Protein AF-A0A2S8D6L4-F1 (afdb_monomer_lite)

Foldseek 3Di:
DWKFFDDDDVPDPDRPIDDWDQPPVRDTDDDDDFGKIFDWDDDDPDDTDTPAIFGDDPPDDDDDPVCRRPDDDPVNDDPVVVVVVVVVVVVVVVVVVVVVVVVVVVVVVVVVVVVVVVVVVVVVVVVVVVVVVVVVVVVVVVVLVVVDDVSVVVVCVVVVVPDPDPPDDD

Structure (mmCIF, N/CA/C/O backbone):
data_AF-A0A2S8D6L4-F1
#
_entry.id   AF-A0A2S8D6L4-F1
#
loop_
_atom_site.group_PDB
_atom_site.id
_atom_site.type_symbol
_atom_site.label_atom_id
_atom_site.label_alt_id
_atom_site.label_comp_id
_atom_site.label_asym_id
_atom_site.label_entity_id
_atom_site.label_seq_id
_atom_site.pdbx_PDB_ins_code
_atom_site.Cartn_x
_atom_site.Cartn_y
_atom_site.Cartn_z
_atom_site.occupancy
_atom_site.B_iso_or_equiv
_atom_site.auth_seq_id
_atom_site.auth_comp_id
_atom_site.auth_asym_id
_atom_site.auth_atom_id
_atom_site.pdbx_PDB_model_num
ATOM 1 N N . ILE A 1 1 ? 22.678 6.902 -40.589 1.00 84.88 1 ILE A N 1
ATOM 2 C CA . ILE A 1 1 ? 22.359 6.017 -39.441 1.00 84.88 1 ILE A CA 1
ATOM 3 C C . ILE A 1 1 ? 21.274 5.059 -39.899 1.00 84.88 1 ILE A C 1
ATOM 5 O O . ILE A 1 1 ? 20.373 5.497 -40.602 1.00 84.88 1 ILE A O 1
ATOM 9 N N . ILE A 1 2 ? 21.391 3.774 -39.581 1.00 86.62 2 ILE A N 1
ATOM 10 C CA . ILE A 1 2 ? 20.441 2.737 -39.989 1.00 86.62 2 ILE A CA 1
ATOM 11 C C . ILE A 1 2 ? 19.977 2.021 -38.726 1.00 86.62 2 ILE A C 1
ATOM 13 O O . ILE A 1 2 ? 20.803 1.470 -38.001 1.00 86.62 2 ILE A O 1
ATOM 17 N N . LEU A 1 3 ? 18.673 2.002 -38.471 1.00 85.88 3 LEU A N 1
ATOM 18 C CA . LEU A 1 3 ? 18.096 1.226 -37.376 1.00 85.88 3 LEU A CA 1
ATOM 19 C C . LEU A 1 3 ? 17.459 -0.032 -37.944 1.00 85.88 3 LEU A C 1
ATOM 21 O O . LEU A 1 3 ? 16.631 0.038 -38.853 1.00 85.88 3 LEU A O 1
ATOM 25 N N . LYS A 1 4 ? 17.844 -1.187 -37.404 1.00 84.75 4 LYS A N 1
ATOM 26 C CA . LYS A 1 4 ? 17.215 -2.470 -37.714 1.00 84.75 4 LYS A CA 1
ATOM 27 C C . LYS A 1 4 ? 16.569 -2.990 -36.443 1.00 84.75 4 LYS A C 1
ATOM 29 O O . LYS A 1 4 ? 17.270 -3.250 -35.473 1.00 84.75 4 LYS A O 1
ATOM 34 N N . SER A 1 5 ? 15.250 -3.140 -36.440 1.00 81.19 5 SER A N 1
ATOM 35 C CA . SER A 1 5 ? 14.547 -3.744 -35.304 1.00 81.19 5 SER A CA 1
ATOM 36 C C . SER A 1 5 ? 15.131 -5.126 -34.981 1.00 81.19 5 SER A C 1
ATOM 38 O O . SER A 1 5 ? 15.347 -5.951 -35.880 1.00 81.19 5 SER A O 1
ATOM 40 N N . ARG A 1 6 ? 15.434 -5.358 -33.700 1.00 72.62 6 ARG A N 1
ATOM 41 C CA . ARG A 1 6 ? 15.918 -6.641 -33.196 1.00 72.62 6 ARG A CA 1
ATOM 42 C C . ARG A 1 6 ? 14.692 -7.470 -32.804 1.00 72.62 6 ARG A C 1
ATOM 44 O O . ARG A 1 6 ? 14.164 -7.325 -31.713 1.00 72.62 6 ARG A O 1
ATOM 51 N N . VAL A 1 7 ? 14.327 -8.383 -33.705 1.00 57.00 7 VAL A N 1
ATOM 52 C CA . VAL A 1 7 ? 13.395 -9.511 -33.506 1.00 57.00 7 VAL A CA 1
ATOM 53 C C . VAL A 1 7 ? 11.900 -9.180 -33.629 1.00 57.00 7 VAL A C 1
ATOM 55 O O . VAL A 1 7 ? 11.369 -8.298 -32.968 1.00 57.00 7 VAL A O 1
ATOM 58 N N . ASN A 1 8 ? 11.217 -9.992 -34.450 1.00 50.19 8 ASN A N 1
ATOM 59 C CA . ASN A 1 8 ? 9.771 -10.191 -34.396 1.00 50.19 8 ASN A CA 1
ATOM 60 C C . ASN A 1 8 ? 9.392 -10.733 -33.003 1.00 50.19 8 ASN A C 1
ATOM 62 O O . ASN A 1 8 ? 9.448 -11.942 -32.771 1.00 50.19 8 ASN A O 1
ATOM 66 N N . THR A 1 9 ? 9.048 -9.869 -32.057 1.00 45.16 9 THR A N 1
ATOM 67 C CA . THR A 1 9 ? 8.205 -10.266 -30.918 1.00 45.16 9 THR A CA 1
ATOM 68 C C . THR A 1 9 ? 6.749 -10.344 -31.401 1.00 45.16 9 THR A C 1
ATOM 70 O O . THR A 1 9 ? 6.458 -9.915 -32.519 1.00 45.16 9 THR A O 1
ATOM 73 N N . SER A 1 10 ? 5.825 -10.925 -30.623 1.00 45.03 10 SER A N 1
ATOM 74 C CA . SER A 1 10 ? 4.436 -11.214 -31.052 1.00 45.03 10 SER A CA 1
ATOM 75 C C . SER A 1 10 ? 3.627 -10.009 -31.562 1.00 45.03 10 SER A C 1
ATOM 77 O O . SER A 1 10 ? 2.528 -10.201 -32.070 1.00 45.03 10 SER A O 1
ATOM 79 N N . GLU A 1 11 ? 4.165 -8.792 -31.460 1.00 49.28 11 GLU A N 1
ATOM 80 C CA . GLU A 1 11 ? 3.543 -7.543 -31.906 1.00 49.28 11 GLU A CA 1
ATOM 81 C C . GLU A 1 11 ? 4.256 -6.855 -33.086 1.00 49.28 11 GLU A C 1
ATOM 83 O O . GLU A 1 11 ? 3.688 -5.945 -33.685 1.00 49.28 11 GLU A O 1
ATOM 88 N N . VAL A 1 12 ? 5.465 -7.273 -33.487 1.00 43.19 12 VAL A N 1
ATOM 89 C CA . VAL A 1 12 ? 6.278 -6.519 -34.464 1.00 43.19 12 VAL A CA 1
ATOM 90 C C . VAL A 1 12 ? 6.680 -7.400 -35.644 1.00 43.19 12 VAL A C 1
ATOM 92 O O . VAL A 1 12 ? 7.832 -7.787 -35.800 1.00 43.19 12 VAL A O 1
ATOM 95 N N . VAL A 1 13 ? 5.725 -7.679 -36.537 1.00 43.41 13 VAL A N 1
ATOM 96 C CA . VAL A 1 13 ? 6.002 -8.183 -37.902 1.00 43.41 13 VAL A CA 1
ATOM 97 C C . VAL A 1 13 ? 6.219 -6.999 -38.847 1.00 43.41 13 VAL A C 1
ATOM 99 O O . VAL A 1 13 ? 5.606 -6.888 -39.904 1.00 43.41 13 VAL A O 1
ATOM 102 N N . MET A 1 14 ? 7.065 -6.052 -38.457 1.00 46.50 14 MET A N 1
ATOM 103 C CA . MET A 1 14 ? 7.442 -4.943 -39.326 1.00 46.50 14 MET A CA 1
ATOM 104 C C . MET A 1 14 ? 8.945 -4.773 -39.249 1.00 46.50 14 MET A C 1
ATOM 106 O O . MET A 1 14 ? 9.521 -4.374 -38.240 1.00 46.50 14 MET A O 1
ATOM 110 N N . ARG A 1 15 ? 9.598 -5.092 -40.363 1.00 49.19 15 ARG A N 1
ATOM 111 C CA . ARG A 1 15 ? 11.004 -4.794 -40.617 1.00 49.19 15 ARG A CA 1
ATOM 112 C C . ARG A 1 15 ? 11.127 -3.277 -40.818 1.00 49.19 15 ARG A C 1
ATOM 114 O O . ARG A 1 15 ? 11.389 -2.827 -41.929 1.00 49.19 15 ARG A O 1
ATOM 121 N N . THR A 1 16 ? 10.875 -2.487 -39.774 1.00 53.84 16 THR A N 1
ATOM 122 C CA . THR A 1 16 ? 10.959 -1.024 -39.825 1.00 53.84 16 THR A CA 1
ATOM 123 C C . THR A 1 16 ? 12.431 -0.654 -39.856 1.00 53.84 16 THR A C 1
ATOM 125 O O . THR A 1 16 ? 13.109 -0.582 -38.832 1.00 53.84 16 THR A O 1
ATOM 128 N N . ARG A 1 17 ? 12.951 -0.523 -41.075 1.00 59.78 17 ARG A N 1
ATOM 129 C CA . ARG A 1 17 ? 14.273 0.020 -41.348 1.00 59.78 17 ARG A CA 1
ATOM 130 C C . ARG A 1 17 ? 14.117 1.528 -41.502 1.00 59.78 17 ARG A C 1
ATOM 132 O O . ARG A 1 17 ? 13.464 1.971 -42.441 1.00 59.78 17 ARG A O 1
ATOM 139 N N . ALA A 1 18 ? 14.711 2.294 -40.595 1.00 65.38 18 ALA A N 1
ATOM 140 C CA . ALA A 1 18 ? 14.852 3.736 -40.756 1.00 65.38 18 ALA A CA 1
ATOM 141 C C . ALA A 1 18 ? 16.280 4.034 -41.224 1.00 65.38 18 ALA A C 1
ATOM 143 O O . ALA A 1 18 ? 17.240 3.743 -40.506 1.00 65.38 18 ALA A O 1
ATOM 144 N N . ASP A 1 19 ? 16.416 4.582 -42.432 1.00 64.69 19 ASP A N 1
ATOM 145 C CA . ASP A 1 19 ? 17.675 5.108 -42.954 1.00 64.69 19 ASP A CA 1
ATOM 146 C C . ASP A 1 19 ? 17.653 6.635 -42.810 1.00 64.69 19 ASP A C 1
ATOM 148 O O . ASP A 1 19 ? 16.884 7.333 -43.466 1.00 64.69 19 ASP A O 1
ATOM 152 N N . VAL A 1 20 ? 18.496 7.155 -41.923 1.00 76.75 20 VAL A N 1
ATOM 153 C CA . VAL A 1 20 ? 18.561 8.581 -41.590 1.00 76.75 20 VAL A CA 1
ATOM 154 C C . VAL A 1 20 ? 19.870 9.143 -42.119 1.00 76.75 20 VAL A C 1
ATOM 156 O O . VAL A 1 20 ? 20.955 8.697 -41.722 1.00 76.75 20 VAL A O 1
ATOM 159 N N . VAL A 1 21 ? 19.776 10.108 -43.030 1.00 73.38 21 VAL A N 1
ATOM 160 C CA . VAL A 1 21 ? 20.938 10.802 -43.592 1.00 73.38 21 VAL A CA 1
ATOM 161 C C . VAL A 1 21 ? 21.405 11.853 -42.592 1.00 73.38 21 VAL A C 1
ATOM 163 O O . VAL A 1 21 ? 20.632 12.713 -42.183 1.00 73.38 21 VAL A O 1
ATOM 166 N N . THR A 1 22 ? 22.670 11.773 -42.186 1.00 75.25 22 THR A N 1
ATOM 167 C CA . THR A 1 22 ? 23.300 12.795 -41.345 1.00 75.25 22 THR A CA 1
ATOM 168 C C . THR A 1 22 ? 23.702 13.991 -42.201 1.00 75.25 22 THR A C 1
ATOM 170 O O . THR A 1 22 ? 24.310 13.802 -43.256 1.00 75.25 22 THR A O 1
ATOM 173 N N . GLY A 1 23 ? 23.404 15.206 -41.745 1.00 73.25 23 GLY A N 1
ATOM 174 C CA . GLY A 1 23 ? 23.876 16.436 -42.385 1.00 73.25 23 GLY A CA 1
ATOM 175 C C . GLY A 1 23 ? 25.401 16.590 -42.311 1.00 73.25 23 GLY A C 1
ATOM 176 O O . GLY A 1 23 ? 26.085 15.832 -41.622 1.00 73.25 23 GLY A O 1
ATOM 177 N N . ASN A 1 24 ? 25.946 17.611 -42.983 1.00 67.94 24 ASN A N 1
ATOM 178 C CA . ASN A 1 24 ? 27.397 17.855 -43.076 1.00 67.94 24 ASN A CA 1
ATOM 179 C C . ASN A 1 24 ? 28.109 18.003 -41.716 1.00 67.94 24 ASN A C 1
ATOM 181 O O . ASN A 1 24 ? 29.307 17.743 -41.631 1.00 67.94 24 ASN A O 1
ATOM 185 N N . ASN A 1 25 ? 27.377 18.368 -40.660 1.00 72.25 25 ASN A N 1
ATOM 186 C CA . ASN A 1 25 ? 27.897 18.519 -39.297 1.00 72.25 25 ASN A CA 1
ATOM 187 C C . ASN A 1 25 ? 27.647 17.282 -38.412 1.00 72.25 25 ASN A C 1
ATOM 189 O O . ASN A 1 25 ? 27.850 17.337 -37.203 1.00 72.25 25 ASN A O 1
ATOM 193 N N . GLY A 1 26 ? 27.170 16.174 -38.989 1.00 73.44 26 GLY A N 1
ATOM 194 C CA . GLY A 1 26 ? 26.778 14.978 -38.241 1.00 73.44 26 GLY A CA 1
ATOM 195 C C . GLY A 1 26 ? 25.410 15.083 -37.560 1.00 73.44 26 GLY A C 1
ATOM 196 O O . GLY A 1 26 ? 25.064 14.200 -36.786 1.00 73.44 26 GLY A O 1
ATOM 197 N N . GLU A 1 27 ? 24.629 16.128 -37.847 1.00 80.94 27 GLU A N 1
ATOM 198 C CA . GLU A 1 27 ? 23.265 16.301 -37.337 1.00 80.94 27 GLU A CA 1
ATOM 199 C C . GLU A 1 27 ? 22.327 15.228 -37.903 1.00 80.94 27 GLU A C 1
ATOM 201 O O . GLU A 1 27 ? 22.349 14.934 -39.100 1.00 80.94 27 GLU A O 1
ATOM 206 N N . TYR A 1 28 ? 21.490 14.651 -37.045 1.00 83.31 28 TYR A N 1
ATOM 207 C CA . TYR A 1 28 ? 20.444 13.698 -37.404 1.00 83.31 28 TYR A CA 1
ATOM 208 C C . TYR A 1 28 ? 19.208 13.953 -36.547 1.00 83.31 28 TYR A C 1
ATOM 210 O O . TYR A 1 28 ? 19.309 14.373 -35.396 1.00 83.31 28 TYR A O 1
ATOM 218 N N . SER A 1 29 ? 18.036 13.665 -37.102 1.00 83.00 29 SER A N 1
ATOM 219 C CA . SER A 1 29 ? 16.774 13.663 -36.372 1.00 83.00 29 SER A CA 1
ATOM 220 C C . SER A 1 29 ? 15.829 12.676 -37.041 1.00 83.00 29 SER A C 1
ATOM 222 O O . SER A 1 29 ? 15.753 12.619 -38.269 1.00 83.00 29 SER A O 1
ATOM 224 N N . PHE A 1 30 ? 15.172 11.854 -36.234 1.00 83.50 30 PHE A N 1
ATOM 225 C CA . PHE A 1 30 ? 14.153 10.910 -36.664 1.00 83.50 30 PHE A CA 1
ATOM 226 C C . PHE A 1 30 ? 13.340 10.481 -35.446 1.00 83.50 30 PHE A C 1
ATOM 228 O O . PHE A 1 30 ? 13.837 10.509 -34.320 1.00 83.50 30 PHE A O 1
ATOM 235 N N . GLU A 1 31 ? 12.107 10.054 -35.680 1.00 83.25 31 GLU A N 1
ATOM 236 C CA . GLU A 1 31 ? 11.266 9.468 -34.642 1.00 83.25 31 GLU A CA 1
ATOM 237 C C . GLU A 1 31 ? 11.423 7.947 -34.671 1.00 83.25 31 GLU A C 1
ATOM 239 O O . GLU A 1 31 ? 11.237 7.302 -35.707 1.00 83.25 31 GLU A O 1
ATOM 244 N N . ALA A 1 32 ? 11.802 7.373 -33.531 1.00 82.81 32 ALA A N 1
ATOM 245 C CA . ALA A 1 32 ? 11.834 5.933 -33.328 1.00 82.81 32 ALA A CA 1
ATOM 246 C C . ALA A 1 32 ? 10.541 5.496 -32.635 1.00 82.81 32 ALA A C 1
ATOM 248 O O . ALA A 1 32 ? 10.092 6.144 -31.692 1.00 82.81 32 ALA A O 1
ATOM 249 N N . GLN A 1 33 ? 9.950 4.392 -33.090 1.00 83.75 33 GLN A N 1
ATOM 250 C CA . GLN A 1 33 ? 8.843 3.769 -32.368 1.00 83.75 33 GLN A CA 1
ATOM 251 C C . GLN A 1 33 ? 9.372 3.022 -31.138 1.00 83.75 33 GLN A C 1
ATOM 253 O O . GLN A 1 33 ? 10.565 2.742 -31.037 1.00 83.75 33 GLN A O 1
ATOM 258 N N . VAL A 1 34 ? 8.477 2.693 -30.207 1.00 85.06 34 VAL A N 1
ATOM 259 C CA . VAL A 1 34 ? 8.804 1.847 -29.054 1.00 85.06 34 VAL A CA 1
ATOM 260 C C . VAL A 1 34 ? 9.283 0.482 -29.551 1.00 85.06 34 VAL A C 1
ATOM 262 O O . VAL A 1 34 ? 8.638 -0.149 -30.391 1.00 85.06 34 VAL A O 1
ATOM 265 N N . GLY A 1 35 ? 10.430 0.028 -29.052 1.00 84.44 35 GLY A N 1
ATOM 266 C CA . GLY A 1 35 ? 11.033 -1.235 -29.460 1.00 84.44 35 GLY A CA 1
ATOM 267 C C . GLY A 1 35 ? 12.542 -1.303 -29.244 1.00 84.44 35 GLY A C 1
ATOM 268 O O . GLY A 1 35 ? 13.197 -0.323 -28.885 1.00 84.44 35 GLY A O 1
ATOM 269 N N . LYS A 1 36 ? 13.105 -2.493 -29.481 1.00 86.31 36 LYS A N 1
ATOM 270 C CA . LYS A 1 36 ? 14.552 -2.748 -29.425 1.00 86.31 36 LYS A CA 1
ATOM 271 C C . LYS A 1 36 ? 15.134 -2.715 -30.837 1.00 86.31 36 LYS A C 1
ATOM 273 O O . LYS A 1 36 ? 14.635 -3.383 -31.750 1.00 86.31 36 LYS A O 1
ATOM 278 N N . TYR A 1 37 ? 16.200 -1.949 -31.028 1.00 87.06 37 TYR A N 1
ATOM 279 C CA . TYR A 1 37 ? 16.835 -1.740 -32.326 1.00 87.06 37 TYR A CA 1
ATOM 280 C C . TYR A 1 37 ? 18.326 -2.017 -32.241 1.00 87.06 37 TYR A C 1
ATOM 282 O O . TYR A 1 37 ? 18.990 -1.629 -31.292 1.00 87.06 37 TYR A O 1
ATOM 290 N N . CYS A 1 38 ? 18.859 -2.634 -33.284 1.00 88.38 38 CYS A N 1
ATOM 291 C CA . CYS A 1 38 ? 20.284 -2.709 -33.529 1.00 88.38 38 CYS A CA 1
ATOM 292 C C . CYS A 1 38 ? 20.676 -1.539 -34.441 1.00 88.38 38 CYS A C 1
ATOM 294 O O . CYS A 1 38 ? 20.082 -1.339 -35.512 1.00 88.38 38 CYS A O 1
ATOM 296 N N . VAL A 1 39 ? 21.639 -0.737 -34.000 1.00 90.44 39 VAL A N 1
ATOM 297 C CA . VAL A 1 39 ? 22.045 0.504 -34.658 1.00 90.44 39 VAL A CA 1
ATOM 298 C C . VAL A 1 39 ? 23.275 0.247 -35.512 1.00 90.44 39 VAL A C 1
ATOM 300 O O . VAL A 1 39 ? 24.299 -0.251 -35.043 1.00 90.44 39 VAL A O 1
ATOM 303 N N . TYR A 1 40 ? 23.192 0.656 -36.774 1.00 89.56 40 TYR A N 1
ATOM 304 C CA . TYR A 1 40 ? 24.286 0.574 -37.727 1.00 89.56 40 TYR A CA 1
ATOM 305 C C . TYR A 1 40 ? 24.662 1.958 -38.250 1.00 89.56 40 TYR A C 1
ATOM 307 O O . TYR A 1 40 ? 23.812 2.792 -38.579 1.00 89.56 40 TYR A O 1
ATOM 315 N N . LEU A 1 41 ? 25.961 2.193 -38.393 1.00 88.12 41 LEU A N 1
ATOM 316 C CA . LEU A 1 41 ? 26.501 3.337 -39.113 1.00 88.12 41 LEU A CA 1
ATOM 317 C C . LEU A 1 41 ? 27.016 2.879 -40.475 1.00 88.12 41 LEU A C 1
ATOM 319 O O . LEU A 1 41 ? 27.673 1.848 -40.594 1.00 88.12 41 LEU A O 1
ATOM 323 N N . LYS A 1 42 ? 26.724 3.665 -41.509 1.00 85.12 42 LYS A N 1
ATOM 324 C CA . LYS A 1 42 ? 27.221 3.453 -42.868 1.00 85.12 42 LYS A CA 1
ATOM 325 C C . LYS A 1 42 ? 27.801 4.763 -43.376 1.00 85.12 42 LYS A C 1
ATOM 327 O O . LYS A 1 42 ? 27.114 5.781 -43.333 1.00 85.12 42 LYS A O 1
ATOM 332 N N . ARG A 1 43 ? 29.052 4.734 -43.840 1.00 80.56 43 ARG A N 1
ATOM 333 C CA . ARG A 1 43 ? 29.726 5.881 -44.462 1.00 80.56 43 ARG A CA 1
ATOM 334 C C . ARG A 1 43 ? 29.966 5.571 -45.934 1.00 80.56 43 ARG A C 1
ATOM 336 O O . ARG A 1 43 ? 30.762 4.686 -46.236 1.00 80.56 43 ARG A O 1
ATOM 343 N N . ASP A 1 44 ? 29.273 6.296 -46.807 1.00 75.06 44 ASP A N 1
ATOM 344 C CA . ASP A 1 44 ? 29.378 6.257 -48.271 1.00 75.06 44 ASP A CA 1
ATOM 345 C C . ASP A 1 44 ? 29.481 4.834 -48.865 1.00 75.06 44 ASP A C 1
ATOM 347 O O . ASP A 1 44 ? 28.476 4.141 -49.029 1.00 75.06 44 ASP A O 1
ATOM 351 N N . TRP A 1 45 ? 30.710 4.405 -49.170 1.00 62.59 45 TRP A N 1
ATOM 352 C CA . TRP A 1 45 ? 31.100 3.177 -49.875 1.00 62.59 45 TRP A CA 1
ATOM 353 C C . TRP A 1 45 ? 31.599 2.052 -48.952 1.00 62.59 45 TRP A C 1
ATOM 355 O O . TRP A 1 45 ? 32.083 1.033 -49.440 1.00 62.59 45 TRP A O 1
ATOM 365 N N . ARG A 1 46 ? 31.521 2.225 -47.627 1.00 73.19 46 ARG A N 1
ATOM 366 C CA . ARG A 1 46 ? 31.890 1.191 -46.647 1.00 73.19 46 ARG A CA 1
ATOM 367 C C . ARG A 1 46 ? 30.697 0.333 -46.237 1.00 73.19 46 ARG A C 1
ATOM 369 O O . ARG A 1 46 ? 29.543 0.765 -46.307 1.00 73.19 46 ARG A O 1
ATOM 376 N N . ASP A 1 47 ? 31.018 -0.862 -45.753 1.00 84.88 47 ASP A N 1
ATOM 377 C CA . ASP A 1 47 ? 30.053 -1.773 -45.150 1.00 84.88 47 ASP A CA 1
ATOM 378 C C . ASP A 1 47 ? 29.397 -1.166 -43.904 1.00 84.88 47 ASP A C 1
ATOM 380 O O . ASP A 1 47 ? 29.947 -0.294 -43.224 1.00 84.88 47 ASP A O 1
ATOM 384 N N . GLU A 1 48 ? 28.182 -1.629 -43.624 1.00 87.69 48 GLU A N 1
ATOM 385 C CA . GLU A 1 48 ? 27.416 -1.243 -42.443 1.00 87.69 48 GLU A CA 1
ATOM 386 C C . GLU A 1 48 ? 28.103 -1.782 -41.177 1.00 87.69 48 GLU A C 1
ATOM 388 O O . GLU A 1 48 ? 28.360 -2.980 -41.068 1.00 87.69 48 GLU A O 1
ATOM 393 N N . TYR A 1 49 ? 28.368 -0.914 -40.200 1.00 86.56 49 TYR A N 1
ATOM 394 C CA . TYR A 1 49 ? 29.006 -1.274 -38.932 1.00 86.56 49 TYR A CA 1
ATOM 395 C C . TYR A 1 49 ? 28.015 -1.163 -37.774 1.00 86.56 49 TYR A C 1
ATOM 397 O O . TYR A 1 49 ? 27.435 -0.098 -37.562 1.00 86.56 49 TYR A O 1
ATOM 405 N N . CYS A 1 50 ? 27.827 -2.254 -37.027 1.00 88.69 50 CYS A N 1
ATOM 406 C CA . CYS A 1 50 ? 26.990 -2.279 -35.829 1.00 88.69 50 CYS A CA 1
ATOM 407 C C . CYS A 1 50 ? 27.687 -1.533 -34.687 1.00 88.69 50 CYS A C 1
ATOM 409 O O . CYS A 1 50 ? 28.768 -1.939 -34.264 1.00 88.69 50 CYS A O 1
ATOM 411 N N . VAL A 1 51 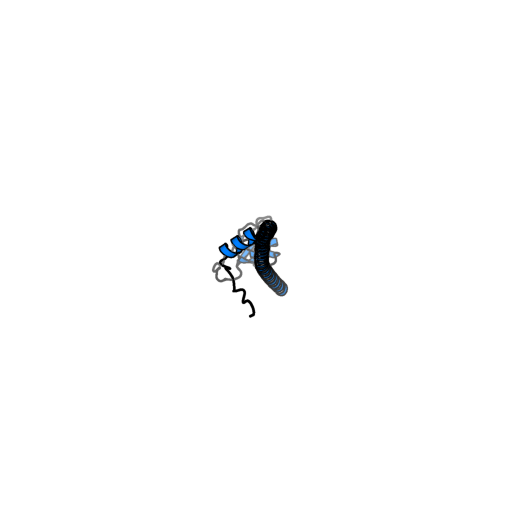? 27.065 -0.469 -34.179 1.00 90.69 51 VAL A N 1
ATOM 412 C CA . VAL A 1 51 ? 27.604 0.326 -33.059 1.00 90.69 51 VAL A CA 1
ATOM 413 C C . VAL A 1 51 ? 27.027 -0.062 -31.704 1.00 90.69 51 VAL A C 1
ATOM 415 O O . VAL A 1 51 ? 27.624 0.273 -30.688 1.00 90.69 51 VAL A O 1
ATOM 418 N N . GLY A 1 52 ? 25.908 -0.783 -31.682 1.00 90.56 52 GLY A N 1
ATOM 419 C CA . GLY A 1 52 ? 25.280 -1.251 -30.454 1.00 90.56 52 GLY A CA 1
ATOM 420 C C . GLY A 1 52 ? 23.778 -1.421 -30.612 1.00 90.56 52 GLY A C 1
ATOM 421 O O . GLY A 1 52 ? 23.218 -1.173 -31.684 1.00 90.56 52 GLY A O 1
ATOM 422 N N . ASP A 1 53 ? 23.143 -1.849 -29.532 1.00 89.88 53 ASP A N 1
ATOM 423 C CA . ASP A 1 53 ? 21.696 -1.948 -29.432 1.00 89.88 53 ASP A CA 1
ATOM 424 C C . ASP A 1 53 ? 21.155 -0.748 -28.647 1.00 89.88 53 ASP A C 1
ATOM 426 O O . ASP A 1 53 ? 21.840 -0.198 -27.788 1.00 89.88 53 ASP A O 1
ATOM 430 N N . ILE A 1 54 ? 19.932 -0.336 -28.961 1.00 90.38 54 ILE A N 1
ATOM 431 C CA . ILE A 1 54 ? 19.182 0.664 -28.204 1.00 90.38 54 ILE A CA 1
ATOM 432 C C . ILE A 1 54 ? 17.783 0.135 -27.902 1.00 90.38 54 ILE A C 1
ATOM 434 O O . ILE A 1 54 ? 17.222 -0.651 -28.677 1.00 90.38 54 ILE A O 1
ATOM 438 N N . ALA A 1 55 ? 17.196 0.615 -26.813 1.00 89.00 55 ALA A N 1
ATOM 439 C CA . ALA A 1 55 ? 15.799 0.392 -26.473 1.00 89.00 55 ALA A CA 1
ATOM 440 C C . ALA A 1 55 ? 15.067 1.735 -26.400 1.00 89.00 55 ALA A C 1
ATOM 442 O O . ALA A 1 55 ? 15.559 2.688 -25.799 1.00 89.00 55 ALA A O 1
ATOM 443 N N . VAL A 1 56 ? 13.899 1.801 -27.032 1.00 88.00 56 VAL A N 1
ATOM 444 C CA . VAL A 1 56 ? 12.974 2.931 -26.934 1.00 88.00 56 VAL A CA 1
ATOM 445 C C . VAL A 1 56 ? 11.742 2.434 -26.190 1.00 88.00 56 VAL A C 1
ATOM 447 O O . VAL A 1 56 ? 11.081 1.507 -26.657 1.00 88.00 56 VAL A O 1
ATOM 450 N N . TYR A 1 57 ? 11.465 3.032 -25.037 1.00 88.19 57 TYR A N 1
ATOM 451 C CA . TYR A 1 57 ? 10.301 2.776 -24.183 1.00 88.19 57 TYR A CA 1
ATOM 452 C C . TYR A 1 57 ? 9.249 3.881 -24.364 1.00 88.19 57 TYR A C 1
ATOM 454 O O . TYR A 1 57 ? 9.540 4.909 -24.977 1.00 88.19 57 TYR A O 1
ATOM 462 N N . ASP A 1 58 ? 8.028 3.692 -23.853 1.00 88.06 58 ASP A N 1
ATOM 463 C CA . ASP A 1 58 ? 6.951 4.688 -24.009 1.00 88.06 58 ASP A CA 1
ATOM 464 C C . ASP A 1 58 ? 7.276 6.021 -23.313 1.00 88.06 58 ASP A C 1
ATOM 466 O O . ASP A 1 58 ? 6.957 7.095 -23.821 1.00 88.06 58 ASP A O 1
ATOM 470 N N . ASP A 1 59 ? 7.984 5.941 -22.190 1.00 89.56 59 ASP A N 1
ATOM 471 C CA . ASP A 1 59 ? 8.417 7.062 -21.363 1.00 89.56 59 ASP A CA 1
ATOM 472 C C . ASP A 1 59 ? 9.797 7.616 -21.759 1.00 89.56 59 ASP A C 1
ATOM 474 O O . ASP A 1 59 ? 10.329 8.527 -21.109 1.00 89.56 59 ASP A O 1
ATOM 478 N N . SER A 1 60 ? 10.392 7.091 -22.835 1.00 89.38 60 SER A N 1
ATOM 479 C CA . SER A 1 60 ? 11.703 7.532 -23.301 1.00 89.38 60 SER A CA 1
ATOM 480 C C . SER A 1 60 ? 11.665 8.987 -23.754 1.00 89.38 60 SER A C 1
ATOM 482 O O . SER A 1 60 ? 10.892 9.388 -24.624 1.00 89.38 60 SER A O 1
ATOM 484 N N . LYS A 1 61 ? 12.554 9.799 -23.178 1.00 91.81 61 LYS A N 1
ATOM 485 C CA . LYS A 1 61 ? 12.696 11.210 -23.546 1.00 91.81 61 LYS A CA 1
ATOM 486 C C . LYS A 1 61 ? 13.496 11.346 -24.846 1.00 91.81 61 LYS A C 1
ATOM 488 O O . LYS A 1 61 ? 14.430 10.571 -25.055 1.00 91.81 61 LYS A O 1
ATOM 493 N N . PRO A 1 62 ? 13.205 12.354 -25.689 1.00 90.25 62 PRO A N 1
ATOM 494 C CA . PRO A 1 62 ? 14.064 12.685 -26.820 1.00 90.25 62 PRO A CA 1
ATOM 495 C C . PRO A 1 62 ? 15.506 12.932 -26.360 1.00 90.25 62 PRO A C 1
ATOM 497 O O . PRO A 1 62 ? 15.736 13.608 -25.356 1.00 90.25 62 PRO A O 1
ATOM 500 N N . GLY A 1 63 ? 16.470 12.406 -27.110 1.00 90.75 63 GLY A N 1
ATOM 501 C CA . GLY A 1 63 ? 17.888 12.458 -26.768 1.00 90.75 63 GLY A CA 1
ATOM 502 C C . GLY A 1 63 ? 18.771 12.134 -27.965 1.00 90.75 63 GLY A C 1
ATOM 503 O O . GLY A 1 63 ? 18.289 11.871 -29.070 1.00 90.75 63 GLY A O 1
ATOM 504 N N . THR A 1 64 ? 20.080 12.166 -27.755 1.00 91.19 64 THR A N 1
ATOM 505 C CA . THR A 1 64 ? 21.057 11.768 -28.768 1.00 91.19 64 THR A CA 1
ATOM 506 C C . THR A 1 64 ? 21.138 10.250 -28.857 1.00 91.19 64 THR A C 1
ATOM 508 O O . THR A 1 64 ? 20.895 9.535 -27.892 1.00 91.19 64 THR A O 1
ATOM 511 N N . LEU A 1 65 ? 21.565 9.732 -30.004 1.00 89.12 65 LEU A N 1
ATOM 512 C CA . LEU A 1 65 ? 21.830 8.309 -30.195 1.00 89.12 65 LEU A CA 1
ATOM 513 C C . LEU A 1 65 ? 22.775 7.738 -29.126 1.00 89.12 65 LEU A C 1
ATOM 515 O O . LEU A 1 65 ? 22.604 6.597 -28.712 1.00 89.12 65 LEU A O 1
ATOM 519 N N . ASN A 1 66 ? 23.759 8.522 -28.676 1.00 90.56 66 ASN A N 1
ATOM 520 C CA . ASN A 1 66 ? 24.671 8.088 -27.624 1.00 90.56 66 ASN A CA 1
ATOM 521 C C . ASN A 1 66 ? 23.952 7.914 -26.280 1.00 90.56 66 ASN A C 1
ATOM 523 O O . ASN A 1 66 ? 24.239 6.957 -25.567 1.00 90.56 66 ASN A O 1
ATOM 527 N N . ASP A 1 67 ? 22.993 8.789 -25.965 1.00 92.62 67 ASP A N 1
ATOM 528 C CA . ASP A 1 67 ? 22.187 8.667 -24.745 1.00 92.62 67 ASP A CA 1
ATOM 529 C C . ASP A 1 67 ? 21.459 7.320 -24.727 1.00 92.62 67 ASP A C 1
ATOM 531 O O . ASP A 1 67 ? 21.514 6.612 -23.729 1.00 92.62 67 ASP A O 1
ATOM 535 N N . PHE A 1 68 ? 20.890 6.906 -25.862 1.00 91.12 68 PHE A N 1
ATOM 536 C CA . PHE A 1 68 ? 20.234 5.605 -26.003 1.00 91.12 68 PHE A CA 1
ATOM 537 C C . PHE A 1 68 ? 21.204 4.410 -26.033 1.00 91.12 68 PHE A C 1
ATOM 539 O O . PHE A 1 68 ? 20.849 3.346 -25.544 1.00 91.12 68 PHE A O 1
ATOM 546 N N . LEU A 1 69 ? 22.413 4.558 -26.591 1.00 90.94 69 LEU A N 1
ATOM 547 C CA . LEU A 1 69 ? 23.430 3.489 -26.635 1.00 90.94 69 LEU A CA 1
ATOM 548 C C . LEU A 1 69 ? 24.084 3.221 -25.274 1.00 90.94 69 LEU A C 1
ATOM 550 O O . LEU A 1 69 ? 24.585 2.126 -25.039 1.00 90.94 69 LEU A O 1
ATOM 554 N N . THR A 1 70 ? 24.137 4.234 -24.409 1.00 91.06 70 THR A N 1
ATOM 555 C CA . THR A 1 70 ? 24.685 4.117 -23.046 1.00 91.06 70 THR A CA 1
ATOM 556 C C . THR A 1 70 ? 23.611 3.937 -21.978 1.00 91.06 70 THR A C 1
ATOM 558 O O . THR A 1 70 ? 23.945 3.755 -20.806 1.00 91.06 70 THR A O 1
ATOM 561 N N . ALA A 1 71 ? 22.335 4.011 -22.364 1.00 90.06 71 ALA A N 1
ATOM 562 C CA . ALA A 1 71 ? 21.228 3.806 -21.450 1.00 90.06 71 ALA A CA 1
ATOM 563 C C . ALA A 1 71 ? 21.204 2.339 -20.993 1.00 90.06 71 ALA A C 1
ATOM 565 O O . ALA A 1 71 ? 21.278 1.449 -21.840 1.00 90.06 71 ALA A O 1
ATOM 566 N N . PRO A 1 72 ? 21.086 2.080 -19.679 1.00 82.19 72 PRO A N 1
ATOM 567 C CA . PRO A 1 72 ? 20.932 0.722 -19.180 1.00 82.19 72 PRO A CA 1
ATOM 568 C C . PRO A 1 72 ? 19.624 0.114 -19.692 1.00 82.19 72 PRO A C 1
ATOM 570 O O . PRO A 1 72 ? 18.582 0.780 -19.694 1.00 82.19 72 PRO A O 1
ATOM 573 N N . ASP A 1 73 ? 19.670 -1.150 -20.096 1.00 81.38 73 ASP A N 1
ATOM 574 C CA . ASP A 1 73 ? 18.499 -1.915 -20.513 1.00 81.38 73 ASP A CA 1
ATOM 575 C C . ASP A 1 73 ? 18.011 -2.896 -19.425 1.00 81.38 73 ASP A C 1
ATOM 577 O O . ASP A 1 73 ? 18.609 -3.054 -18.360 1.00 81.38 73 ASP A O 1
ATOM 581 N N . GLU A 1 74 ? 16.872 -3.552 -19.665 1.00 73.50 74 GLU A N 1
ATOM 582 C CA . GLU A 1 74 ? 16.321 -4.559 -18.742 1.00 73.50 74 GLU A CA 1
ATOM 583 C C . GLU A 1 74 ? 17.277 -5.740 -18.494 1.00 73.50 74 GLU A C 1
ATOM 585 O O . GLU A 1 74 ? 17.232 -6.358 -17.430 1.00 73.50 74 GLU A O 1
ATOM 590 N N . GLY A 1 75 ? 18.119 -6.079 -19.474 1.00 76.06 75 GLY A N 1
ATOM 591 C CA . GLY A 1 75 ? 19.109 -7.151 -19.390 1.00 76.06 75 GLY A CA 1
ATOM 592 C C . GLY A 1 75 ? 20.349 -6.768 -18.580 1.00 76.06 75 GLY A C 1
ATOM 593 O O . GLY A 1 75 ? 21.003 -7.652 -18.022 1.00 76.06 75 GLY A O 1
ATOM 594 N N . ASP A 1 76 ? 20.638 -5.474 -18.449 1.00 81.75 76 ASP A N 1
ATOM 595 C CA . ASP A 1 76 ? 21.709 -4.946 -17.598 1.00 81.75 76 ASP A CA 1
ATOM 596 C C . ASP A 1 76 ? 21.376 -5.045 -16.099 1.00 81.75 76 ASP A C 1
ATOM 598 O O . ASP A 1 76 ? 22.262 -4.950 -15.236 1.00 81.75 76 ASP A O 1
ATOM 602 N N . LEU A 1 77 ? 20.102 -5.268 -15.755 1.00 84.50 77 LEU A N 1
AT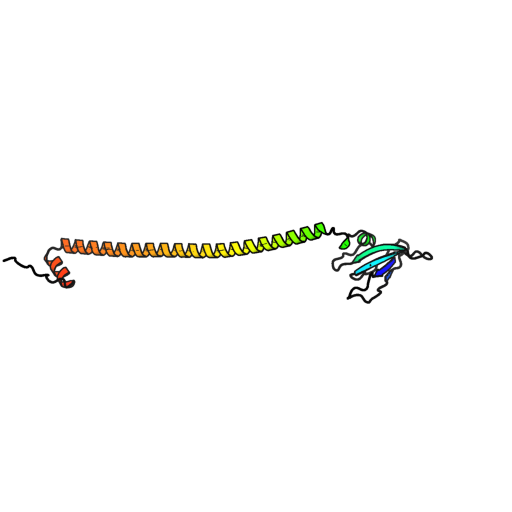OM 603 C CA . LEU A 1 77 ? 19.674 -5.464 -14.376 1.00 84.50 77 LEU A CA 1
ATOM 604 C C . LEU A 1 77 ? 20.178 -6.809 -13.840 1.00 84.50 77 LEU A C 1
ATOM 606 O O . LEU A 1 77 ? 19.841 -7.886 -14.327 1.00 84.50 77 LEU A O 1
ATOM 610 N N . LYS A 1 78 ? 20.961 -6.759 -12.756 1.00 89.38 78 LYS A N 1
ATOM 611 C CA . LYS A 1 78 ? 21.418 -7.969 -12.059 1.00 89.38 78 LYS A CA 1
ATOM 612 C C . LYS A 1 78 ? 20.207 -8.735 -11.497 1.00 89.38 78 LYS A C 1
ATOM 614 O O . LYS A 1 78 ? 19.502 -8.162 -10.661 1.00 89.38 78 LYS A O 1
ATOM 619 N N . PRO A 1 79 ? 20.013 -10.024 -11.840 1.00 88.62 79 PRO A N 1
ATOM 620 C CA . PRO A 1 79 ? 18.852 -10.799 -11.390 1.00 88.62 79 PRO A CA 1
ATOM 621 C C . PRO A 1 79 ? 18.651 -10.798 -9.867 1.00 88.62 79 PRO A C 1
ATOM 623 O O . PRO A 1 79 ? 17.528 -10.668 -9.388 1.00 88.62 79 PRO A O 1
ATOM 626 N N . ASP A 1 80 ? 19.738 -10.848 -9.093 1.00 91.06 80 ASP A N 1
ATOM 627 C CA . ASP A 1 80 ? 19.675 -10.819 -7.625 1.00 91.06 80 ASP A CA 1
ATOM 628 C C . ASP A 1 8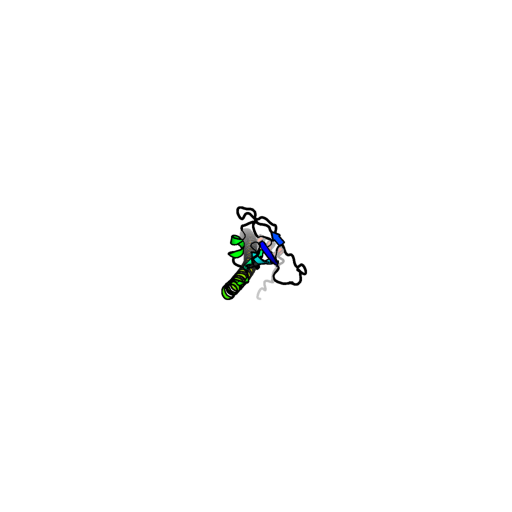0 ? 19.131 -9.494 -7.069 1.00 91.06 80 ASP A C 1
ATOM 630 O O . ASP A 1 80 ? 18.499 -9.465 -6.012 1.00 91.06 80 ASP A O 1
ATOM 634 N N . VAL A 1 81 ? 19.367 -8.378 -7.765 1.00 89.81 81 VAL A N 1
ATOM 635 C CA . VAL A 1 81 ? 18.858 -7.060 -7.359 1.00 89.81 81 VAL A CA 1
ATOM 636 C C . VAL A 1 81 ? 17.358 -6.978 -7.614 1.00 89.81 81 VAL A C 1
ATOM 638 O O . VAL A 1 81 ? 16.630 -6.528 -6.730 1.00 89.81 81 VAL A O 1
ATOM 641 N N . VAL A 1 82 ? 16.906 -7.465 -8.774 1.00 92.25 82 VAL A N 1
ATOM 642 C CA . VAL A 1 82 ? 15.479 -7.539 -9.125 1.00 92.25 82 VAL A CA 1
ATOM 643 C C . VAL A 1 82 ? 14.738 -8.417 -8.121 1.00 92.25 82 VAL A C 1
ATOM 645 O O . VAL A 1 82 ? 13.776 -7.964 -7.507 1.00 92.25 82 VAL A O 1
ATOM 648 N N . LYS A 1 83 ? 15.257 -9.617 -7.843 1.00 93.00 83 LYS A N 1
ATOM 649 C CA . LYS A 1 83 ? 14.658 -10.538 -6.871 1.00 93.00 83 LYS A CA 1
ATOM 650 C C . LYS A 1 83 ? 14.526 -9.917 -5.478 1.00 93.00 83 LYS A C 1
ATOM 652 O O . LYS A 1 83 ? 13.469 -9.990 -4.861 1.00 93.00 83 LYS A O 1
ATOM 657 N N . ARG A 1 84 ? 15.577 -9.257 -4.979 1.00 95.75 84 ARG A N 1
ATOM 658 C CA . ARG A 1 84 ? 15.520 -8.568 -3.678 1.00 95.75 84 ARG A CA 1
ATOM 659 C C . ARG A 1 84 ? 14.509 -7.423 -3.656 1.00 95.75 84 ARG A C 1
ATOM 661 O O . ARG A 1 84 ? 13.944 -7.133 -2.604 1.00 95.75 84 ARG A O 1
ATOM 668 N N . PHE A 1 85 ? 14.325 -6.731 -4.778 1.00 95.56 85 PHE A N 1
ATOM 669 C CA . PHE A 1 85 ? 13.319 -5.682 -4.892 1.00 95.56 85 PHE A CA 1
ATOM 670 C C . PHE A 1 85 ? 11.907 -6.272 -4.828 1.00 95.56 85 PHE A C 1
ATOM 672 O O . PHE A 1 85 ? 11.091 -5.794 -4.044 1.00 95.56 85 PHE A O 1
ATOM 679 N N . GLU A 1 86 ? 11.640 -7.352 -5.562 1.00 95.38 86 GLU A N 1
ATOM 680 C CA . GLU A 1 86 ? 10.361 -8.072 -5.508 1.00 95.38 86 GLU A CA 1
ATOM 681 C C . GLU A 1 86 ? 10.049 -8.584 -4.093 1.00 95.38 86 GLU A C 1
ATOM 683 O O . GLU A 1 86 ? 8.945 -8.376 -3.588 1.00 95.38 86 GLU A O 1
ATOM 688 N N . GLU A 1 87 ? 11.033 -9.181 -3.412 1.00 97.50 87 GLU A N 1
ATOM 689 C CA . GLU A 1 87 ? 10.904 -9.630 -2.018 1.00 97.50 87 GLU A CA 1
ATOM 690 C C . GLU A 1 87 ? 10.574 -8.466 -1.070 1.00 97.50 87 GLU A C 1
ATOM 692 O O . GLU A 1 87 ? 9.697 -8.586 -0.211 1.00 97.50 87 GLU A O 1
ATOM 697 N N . MET A 1 88 ? 11.226 -7.314 -1.247 1.00 97.75 88 MET A N 1
ATOM 698 C CA . MET A 1 88 ? 10.951 -6.110 -0.460 1.00 97.75 88 MET A CA 1
ATOM 699 C C . MET A 1 88 ? 9.536 -5.573 -0.710 1.00 97.75 88 MET A C 1
ATOM 701 O O . MET A 1 88 ? 8.850 -5.195 0.241 1.00 97.75 88 MET A O 1
ATOM 705 N N . VAL A 1 89 ? 9.078 -5.561 -1.965 1.00 98.19 89 VAL A N 1
ATOM 706 C CA . VAL A 1 89 ? 7.712 -5.151 -2.324 1.00 98.19 89 VAL A CA 1
ATOM 707 C C . VAL A 1 89 ? 6.688 -6.094 -1.692 1.00 98.19 89 VAL A C 1
ATOM 709 O O . VAL A 1 89 ? 5.724 -5.624 -1.083 1.00 98.19 89 VAL A O 1
ATOM 712 N N . ALA A 1 90 ? 6.914 -7.407 -1.753 1.00 97.75 90 ALA A N 1
ATOM 713 C CA . ALA A 1 90 ? 6.045 -8.393 -1.115 1.00 97.75 90 ALA A CA 1
ATOM 714 C C . ALA A 1 90 ? 5.989 -8.203 0.412 1.00 97.75 90 ALA A C 1
ATOM 716 O O . ALA A 1 90 ? 4.905 -8.187 1.002 1.00 97.75 90 ALA A O 1
ATOM 717 N N . GLN A 1 91 ? 7.136 -7.975 1.057 1.00 98.00 91 GLN A N 1
ATOM 718 C CA . GLN A 1 91 ? 7.200 -7.704 2.494 1.00 98.00 91 GLN A CA 1
ATOM 719 C C . GLN A 1 91 ? 6.471 -6.403 2.868 1.00 98.00 91 GLN A C 1
ATOM 721 O O . GLN A 1 91 ? 5.780 -6.351 3.891 1.00 98.00 91 GLN A O 1
ATOM 726 N N . ALA A 1 92 ? 6.587 -5.355 2.050 1.00 98.25 92 ALA A N 1
ATOM 727 C CA . ALA A 1 92 ? 5.879 -4.095 2.261 1.00 98.25 92 ALA A CA 1
ATOM 728 C C . ALA A 1 92 ? 4.356 -4.282 2.164 1.00 98.25 92 ALA A C 1
ATOM 730 O O . ALA A 1 92 ? 3.622 -3.817 3.038 1.00 98.25 92 ALA A O 1
ATOM 731 N N . GLN A 1 93 ? 3.882 -5.025 1.160 1.00 98.06 93 GLN A N 1
ATOM 732 C CA . GLN A 1 93 ? 2.462 -5.359 1.005 1.00 98.06 93 GLN A CA 1
ATOM 733 C C . GLN A 1 93 ? 1.933 -6.182 2.185 1.00 98.06 93 GLN A C 1
ATOM 735 O O . GLN A 1 93 ? 0.874 -5.869 2.731 1.00 98.06 93 GLN A O 1
ATOM 740 N N . GLN A 1 94 ? 2.687 -7.189 2.633 1.00 98.06 94 GLN A N 1
ATOM 741 C CA . GLN A 1 94 ? 2.325 -7.995 3.799 1.00 98.06 94 GLN A CA 1
ATOM 742 C C . GLN A 1 94 ? 2.243 -7.140 5.070 1.00 98.06 94 GLN A C 1
ATOM 744 O O . GLN A 1 94 ? 1.292 -7.262 5.843 1.00 98.06 94 GLN A O 1
ATOM 749 N N . SER A 1 95 ? 3.215 -6.248 5.272 1.00 98.06 95 SER A N 1
ATOM 750 C CA . SER A 1 95 ? 3.257 -5.349 6.429 1.00 98.06 95 SER A CA 1
ATOM 751 C C . SER A 1 95 ? 2.077 -4.374 6.427 1.00 98.06 95 SER A C 1
ATOM 753 O O . SER A 1 95 ? 1.459 -4.152 7.468 1.00 98.06 95 SER A O 1
ATOM 755 N N . ALA A 1 96 ? 1.709 -3.843 5.258 1.00 98.12 96 ALA A N 1
ATOM 756 C CA . ALA A 1 96 ? 0.531 -2.995 5.099 1.00 98.12 96 ALA A CA 1
ATOM 757 C C . ALA A 1 96 ? -0.773 -3.758 5.396 1.00 98.12 96 ALA A C 1
ATOM 759 O O . ALA A 1 96 ? -1.635 -3.247 6.112 1.00 98.12 96 ALA A O 1
ATOM 760 N N . GLY A 1 97 ? -0.896 -5.001 4.917 1.00 97.94 97 GLY A N 1
ATOM 761 C CA . GLY A 1 97 ? -2.038 -5.867 5.221 1.00 97.94 97 GLY A CA 1
ATOM 762 C C . GLY A 1 97 ? -2.172 -6.166 6.717 1.00 97.94 97 GLY A C 1
ATOM 763 O O . GLY A 1 97 ? -3.262 -6.050 7.278 1.00 97.94 97 GLY A O 1
ATOM 764 N N . ALA A 1 98 ? -1.061 -6.471 7.392 1.00 98.00 98 ALA A N 1
ATOM 765 C CA . ALA A 1 98 ? -1.043 -6.684 8.839 1.00 98.00 98 ALA A CA 1
ATOM 766 C C . ALA A 1 98 ? -1.431 -5.413 9.616 1.00 98.00 98 ALA A C 1
ATOM 768 O O . ALA A 1 98 ? -2.221 -5.481 10.557 1.00 98.00 98 ALA A O 1
ATOM 769 N N . ALA A 1 99 ? -0.934 -4.244 9.202 1.00 98.19 99 ALA A N 1
ATOM 770 C CA . ALA A 1 99 ? -1.298 -2.969 9.814 1.00 98.19 99 ALA A CA 1
ATOM 771 C C . ALA A 1 99 ? -2.798 -2.660 9.664 1.00 98.19 99 ALA A C 1
ATOM 773 O O . ALA A 1 99 ? -3.434 -2.241 10.631 1.00 98.19 99 ALA A O 1
ATOM 774 N N . ALA A 1 100 ? -3.379 -2.922 8.489 1.00 97.88 100 ALA A N 1
ATOM 775 C CA . ALA A 1 100 ? -4.815 -2.767 8.260 1.00 97.88 100 ALA A CA 1
ATOM 776 C C . ALA A 1 100 ? -5.642 -3.710 9.153 1.00 97.88 100 ALA A C 1
ATOM 778 O O . ALA A 1 100 ? -6.605 -3.271 9.785 1.00 97.88 100 ALA A O 1
ATOM 779 N N . GLY A 1 101 ? -5.229 -4.977 9.273 1.00 98.06 101 GLY A N 1
ATOM 780 C CA . GLY A 1 101 ? -5.858 -5.941 10.180 1.00 98.06 101 GLY A CA 1
ATOM 781 C C . GLY A 1 101 ? -5.807 -5.495 11.646 1.00 98.06 101 GLY A C 1
ATOM 782 O O . GLY A 1 101 ? -6.828 -5.498 12.333 1.00 98.06 101 GLY A O 1
ATOM 783 N N . ASN A 1 102 ? -4.648 -5.021 12.108 1.00 98.12 102 ASN A N 1
ATOM 784 C CA . ASN A 1 102 ? -4.474 -4.514 13.472 1.00 98.12 102 ASN A CA 1
ATOM 785 C C . ASN A 1 102 ? -5.322 -3.265 13.746 1.00 98.12 102 ASN A C 1
ATOM 787 O O . ASN A 1 102 ? -5.881 -3.125 14.835 1.00 98.12 102 ASN A O 1
ATOM 791 N N . ALA A 1 103 ? -5.449 -2.364 12.769 1.00 98.06 103 ALA A N 1
ATOM 792 C CA . ALA A 1 103 ? -6.305 -1.186 12.886 1.00 98.06 103 ALA A CA 1
ATOM 793 C C . ALA A 1 103 ? -7.785 -1.578 13.008 1.00 98.06 103 ALA A C 1
ATOM 795 O O . ALA A 1 103 ? -8.500 -1.032 13.850 1.00 98.06 103 ALA A O 1
ATOM 796 N N . GLN A 1 104 ? -8.236 -2.565 12.227 1.00 98.12 104 GLN A N 1
ATOM 797 C CA . GLN A 1 104 ? -9.596 -3.091 12.327 1.00 98.12 104 GLN A CA 1
ATOM 798 C C . GLN A 1 104 ? -9.854 -3.750 13.687 1.00 98.12 104 GLN A C 1
ATOM 800 O O . GLN A 1 104 ? -10.902 -3.504 14.286 1.00 98.12 104 GLN A O 1
ATOM 805 N N . GLN A 1 105 ? -8.910 -4.546 14.196 1.00 98.12 105 GLN A N 1
ATOM 806 C CA . GLN A 1 105 ? -9.030 -5.144 15.527 1.00 98.12 105 GLN A CA 1
ATOM 807 C C . GLN A 1 105 ? -9.093 -4.064 16.614 1.00 98.12 105 GLN A C 1
ATOM 809 O O . GLN A 1 105 ? -9.989 -4.077 17.450 1.00 98.12 105 GLN A O 1
ATOM 814 N N . THR A 1 106 ? -8.219 -3.061 16.533 1.00 98.12 106 THR A N 1
ATOM 815 C CA . THR A 1 106 ? -8.209 -1.931 17.472 1.00 98.12 106 THR A CA 1
ATOM 816 C C . THR A 1 106 ? -9.548 -1.189 17.469 1.00 98.12 106 THR A C 1
ATOM 818 O O . THR A 1 106 ? -10.062 -0.830 18.526 1.00 98.12 106 THR A O 1
ATOM 821 N N . ALA A 1 107 ? -10.159 -0.983 16.299 1.00 98.00 107 ALA A N 1
ATOM 822 C CA . ALA A 1 107 ? -11.476 -0.355 16.205 1.00 98.00 107 ALA A CA 1
ATOM 823 C C . ALA A 1 107 ? -12.571 -1.177 16.911 1.00 98.00 107 ALA A C 1
ATOM 825 O O . ALA A 1 107 ? -13.437 -0.603 17.576 1.00 98.00 107 ALA A O 1
ATOM 826 N N . GLN A 1 108 ? -12.521 -2.510 16.811 1.00 98.25 108 GLN A N 1
ATOM 827 C CA . GLN A 1 108 ? -13.434 -3.400 17.535 1.00 98.25 108 GLN A CA 1
ATOM 828 C C . GLN A 1 108 ? -13.204 -3.333 19.045 1.00 98.25 108 GLN A C 1
ATOM 830 O O . GLN A 1 108 ? -14.167 -3.206 19.802 1.00 98.25 108 GLN A O 1
ATOM 835 N N . ASP A 1 109 ? -11.946 -3.343 19.480 1.00 98.12 109 ASP A N 1
ATOM 836 C CA . ASP A 1 109 ? -11.586 -3.270 20.896 1.00 98.12 109 ASP A CA 1
ATOM 837 C C . ASP A 1 109 ? -12.043 -1.940 21.516 1.00 98.12 109 ASP A C 1
ATOM 839 O O . ASP A 1 109 ? -12.607 -1.918 22.612 1.00 98.12 109 ASP A O 1
ATOM 843 N N . VAL A 1 110 ? -11.897 -0.826 20.790 1.00 98.25 110 VAL A N 1
ATOM 844 C CA . VAL A 1 110 ? -12.406 0.493 21.204 1.00 98.25 110 VAL A CA 1
ATOM 845 C C . VAL A 1 110 ? -13.932 0.494 21.302 1.00 98.25 110 VAL A C 1
ATOM 847 O O . VAL A 1 110 ? -14.488 1.023 22.268 1.00 98.25 110 VAL A O 1
ATOM 850 N N . ALA A 1 111 ? -14.630 -0.110 20.337 1.00 98.06 111 ALA A N 1
ATOM 851 C CA . ALA A 1 111 ? -16.086 -0.220 20.383 1.00 98.06 111 ALA A CA 1
ATOM 852 C C . ALA A 1 111 ? -16.553 -1.063 21.582 1.00 98.06 111 ALA A C 1
ATOM 854 O O . ALA A 1 111 ? -17.489 -0.668 22.284 1.00 98.06 111 ALA A O 1
ATOM 855 N N . ALA A 1 112 ? -15.869 -2.176 21.861 1.00 98.19 112 ALA A N 1
ATOM 856 C CA . ALA A 1 112 ? -16.131 -3.017 23.023 1.00 98.19 112 ALA A CA 1
ATOM 857 C C . ALA A 1 112 ? -15.884 -2.256 24.335 1.00 98.19 112 ALA A C 1
ATOM 859 O O . ALA A 1 112 ? -16.755 -2.237 25.205 1.00 98.19 112 ALA A O 1
ATOM 860 N N . ALA A 1 113 ? -14.758 -1.546 24.452 1.00 98.25 113 ALA A N 1
ATOM 861 C CA . ALA A 1 113 ? -14.443 -0.702 25.604 1.00 98.25 113 ALA A CA 1
ATOM 862 C C . ALA A 1 113 ? -15.512 0.378 25.842 1.00 98.25 113 ALA A C 1
ATOM 864 O O . ALA A 1 113 ? -15.963 0.574 26.972 1.00 98.25 113 ALA A O 1
ATOM 865 N N . ALA A 1 114 ? -15.988 1.030 24.778 1.00 98.06 114 ALA A N 1
ATOM 866 C CA . ALA A 1 114 ? -17.087 1.989 24.864 1.00 98.06 114 ALA A CA 1
ATOM 867 C C . ALA A 1 114 ? -18.415 1.329 25.281 1.00 98.06 114 ALA A C 1
ATOM 869 O O . ALA A 1 114 ? -19.246 1.964 25.934 1.00 98.06 114 ALA A O 1
ATOM 870 N N . GLY A 1 115 ? -18.643 0.068 24.909 1.00 98.25 115 GLY A N 1
ATOM 871 C CA . GLY A 1 115 ? -19.765 -0.738 25.394 1.00 98.25 115 GLY A CA 1
ATOM 872 C C . GLY A 1 115 ? -19.683 -0.985 26.901 1.00 98.25 115 GLY A C 1
ATOM 873 O O . GLY A 1 115 ? -20.638 -0.694 27.622 1.00 98.25 115 GLY A O 1
ATOM 874 N N . TYR A 1 116 ? -18.524 -1.431 27.392 1.00 98.00 116 TYR A N 1
ATOM 875 C CA . TYR A 1 116 ? -18.294 -1.658 28.822 1.00 98.00 116 TYR A CA 1
ATOM 876 C C . TYR A 1 116 ? -18.435 -0.380 29.652 1.00 98.00 116 TYR A C 1
ATOM 878 O O . TYR A 1 116 ? -19.058 -0.411 30.711 1.00 98.00 116 TYR A O 1
ATOM 886 N N . ALA A 1 117 ? -17.936 0.756 29.158 1.00 98.31 117 ALA A N 1
ATOM 887 C CA . ALA A 1 117 ? -18.099 2.043 29.832 1.00 98.31 117 ALA A CA 1
ATOM 888 C C . ALA A 1 117 ? -19.582 2.431 29.992 1.00 98.31 117 ALA A C 1
ATOM 890 O O . ALA A 1 117 ? -19.999 2.847 31.070 1.00 98.31 117 ALA A O 1
ATOM 891 N N . ARG A 1 118 ? -20.404 2.236 28.949 1.00 98.25 118 ARG A N 1
ATOM 892 C CA . ARG A 1 118 ? -21.855 2.489 29.027 1.00 98.25 118 ARG A CA 1
ATOM 893 C C . ARG A 1 118 ? -22.556 1.547 30.000 1.00 98.25 118 ARG A C 1
ATOM 895 O O . ARG A 1 118 ? -23.413 1.993 30.754 1.00 98.25 118 ARG A O 1
ATOM 902 N N . ALA A 1 119 ? -22.192 0.265 29.992 1.00 98.12 119 ALA A N 1
ATOM 903 C CA . ALA A 1 119 ? -22.751 -0.710 30.924 1.00 98.12 119 ALA A CA 1
ATOM 904 C C . ALA A 1 119 ? -22.418 -0.354 32.383 1.00 98.12 119 ALA A C 1
ATOM 906 O O . ALA A 1 119 ? -23.286 -0.444 33.248 1.00 98.12 119 ALA A O 1
ATOM 907 N N . ALA A 1 120 ? -21.191 0.105 32.648 1.00 98.38 120 ALA A N 1
ATOM 908 C CA . ALA A 1 120 ? -20.783 0.567 33.971 1.00 98.38 120 ALA A CA 1
ATOM 909 C C . ALA A 1 120 ? -21.563 1.816 34.420 1.00 98.38 120 ALA A C 1
ATOM 911 O O . ALA A 1 120 ? -22.018 1.869 35.562 1.00 98.38 120 ALA A O 1
ATOM 912 N N . GLU A 1 121 ? -21.772 2.791 33.528 1.00 98.31 121 GLU A N 1
ATOM 913 C CA . GLU A 1 121 ? -22.579 3.981 33.839 1.00 98.31 121 GLU A CA 1
ATOM 914 C C . GLU A 1 121 ? -24.039 3.609 34.134 1.00 98.31 121 GLU A C 1
ATOM 916 O O . GLU A 1 121 ? -24.622 4.098 35.100 1.00 98.31 121 GLU A O 1
ATOM 921 N N . GLN A 1 122 ? -24.624 2.693 33.355 1.00 98.31 122 GLN A N 1
ATOM 922 C CA . GLN A 1 122 ? -25.979 2.207 33.613 1.00 98.31 122 GLN A CA 1
ATOM 923 C C . GLN A 1 122 ? -26.077 1.516 34.976 1.00 98.31 122 GLN A C 1
ATOM 925 O O . GLN A 1 122 ? -26.973 1.833 35.753 1.00 98.31 122 GLN A O 1
ATOM 930 N N . ALA A 1 123 ? -25.129 0.633 35.300 1.00 98.38 123 ALA A N 1
ATOM 931 C CA . ALA A 1 123 ? -25.108 -0.054 36.588 1.00 98.38 123 ALA A CA 1
ATOM 932 C C . ALA A 1 123 ? -25.017 0.930 37.765 1.00 98.38 123 ALA A C 1
ATOM 934 O O . ALA A 1 123 ? -25.690 0.748 38.778 1.00 98.38 123 ALA A O 1
ATOM 935 N N . LYS A 1 124 ? -24.227 2.001 37.629 1.00 98.50 124 LYS A N 1
ATOM 936 C CA . LYS A 1 124 ? -24.159 3.073 38.627 1.00 98.50 124 LYS A CA 1
ATOM 937 C C . LYS A 1 124 ? -25.512 3.776 38.794 1.00 98.50 124 LYS A C 1
ATOM 939 O O . LYS A 1 124 ? -25.968 3.930 39.923 1.00 98.50 124 LYS A O 1
ATOM 944 N N . ASN A 1 125 ? -26.173 4.143 37.695 1.00 98.25 125 ASN A N 1
ATOM 945 C CA . ASN A 1 125 ? -27.494 4.778 37.743 1.00 98.25 125 ASN A CA 1
ATOM 946 C C . ASN A 1 125 ? -28.548 3.872 38.401 1.00 98.25 125 ASN A C 1
ATOM 948 O O . ASN A 1 125 ? -29.363 4.344 39.196 1.00 98.25 125 ASN A O 1
ATOM 952 N N . ASP A 1 126 ? -28.513 2.571 38.110 1.00 98.19 126 ASP A N 1
ATOM 953 C CA . ASP A 1 126 ? -29.414 1.586 38.715 1.00 98.19 126 ASP A CA 1
ATOM 954 C C . ASP A 1 126 ? -29.173 1.464 40.231 1.00 98.19 126 ASP A C 1
ATOM 956 O O . ASP A 1 126 ? -30.128 1.410 41.013 1.00 98.19 126 ASP A O 1
ATOM 960 N N . ILE A 1 127 ? -27.907 1.483 40.667 1.00 98.31 127 ILE A N 1
ATOM 961 C CA . ILE A 1 127 ? -27.533 1.500 42.090 1.00 98.31 127 ILE A CA 1
ATOM 962 C C . ILE A 1 127 ? -28.039 2.775 42.773 1.00 98.31 127 ILE A C 1
ATOM 964 O O . ILE A 1 127 ? -28.641 2.688 43.845 1.00 98.31 127 ILE A O 1
ATOM 968 N N . ASP A 1 128 ? -27.852 3.946 42.162 1.00 98.31 128 ASP A N 1
ATOM 969 C CA . ASP A 1 128 ? -28.311 5.227 42.716 1.00 98.31 128 ASP A CA 1
ATOM 970 C C . ASP A 1 128 ? -29.843 5.264 42.862 1.00 98.31 128 ASP A C 1
ATOM 972 O O . ASP A 1 128 ? -30.382 5.732 43.878 1.00 98.31 128 ASP A O 1
ATOM 976 N N . ALA A 1 129 ? -30.567 4.712 41.884 1.00 97.88 129 ALA A N 1
ATOM 977 C CA . ALA A 1 129 ? -32.018 4.568 41.942 1.00 97.88 129 ALA A CA 1
ATOM 978 C C . ALA A 1 129 ? -32.452 3.622 43.077 1.00 97.88 129 ALA A C 1
ATOM 980 O O . ALA A 1 129 ? -33.343 3.965 43.865 1.00 97.88 129 ALA A O 1
ATOM 981 N N . ALA A 1 130 ? -31.798 2.463 43.207 1.00 97.94 130 ALA A N 1
ATOM 982 C CA . ALA A 1 130 ? -32.073 1.496 44.268 1.00 97.94 130 ALA A CA 1
ATOM 983 C C . ALA A 1 130 ? -31.777 2.068 45.666 1.00 97.94 130 ALA A C 1
ATOM 985 O O . ALA A 1 130 ? -32.580 1.906 46.594 1.00 97.94 130 ALA A O 1
ATOM 986 N N . LEU A 1 131 ? -30.668 2.794 45.817 1.00 98.06 131 LEU A N 1
ATOM 987 C CA . LEU A 1 131 ? -30.296 3.468 47.059 1.00 98.06 131 LEU A CA 1
ATOM 988 C C . LEU A 1 131 ? -31.330 4.535 47.436 1.00 98.06 131 LEU A C 1
ATOM 990 O O . LEU A 1 131 ? -31.801 4.563 48.573 1.00 98.06 131 LEU A O 1
ATOM 994 N N . THR A 1 132 ? -31.747 5.362 46.476 1.00 97.88 132 THR A N 1
ATOM 995 C CA . THR A 1 132 ? -32.791 6.377 46.684 1.00 97.88 132 THR A CA 1
ATOM 996 C C . THR A 1 132 ? -34.107 5.744 47.141 1.00 97.88 132 THR A C 1
ATOM 998 O O . THR A 1 132 ? -34.741 6.235 48.079 1.00 97.88 132 THR A O 1
ATOM 1001 N N . GLY A 1 133 ? -34.520 4.639 46.511 1.00 97.31 133 GLY A N 1
ATOM 1002 C CA . GLY A 1 133 ? -35.705 3.880 46.918 1.00 97.31 133 GLY A CA 1
ATOM 1003 C C . GLY A 1 133 ? -35.589 3.339 48.346 1.00 97.31 133 GLY A C 1
ATOM 1004 O O . GLY A 1 133 ? -36.518 3.482 49.143 1.00 97.31 133 GLY A O 1
ATOM 1005 N N . THR A 1 134 ? -34.422 2.799 48.696 1.00 97.44 134 THR A N 1
ATOM 1006 C CA . THR A 1 134 ? -34.136 2.259 50.033 1.00 97.44 134 THR A CA 1
ATOM 1007 C C . THR A 1 134 ? -34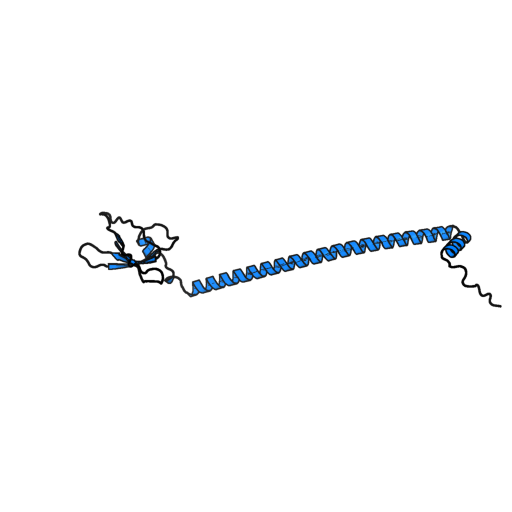.168 3.347 51.108 1.00 97.44 134 THR A C 1
ATOM 1009 O O . THR A 1 134 ? -34.787 3.159 52.153 1.00 97.44 134 THR A O 1
ATOM 1012 N N . LEU A 1 135 ? -33.574 4.516 50.846 1.00 97.06 135 LEU A N 1
ATOM 1013 C CA . LEU A 1 135 ? -33.590 5.655 51.771 1.00 97.06 135 LEU A CA 1
ATOM 1014 C C . LEU A 1 135 ? -35.008 6.192 52.000 1.00 97.06 135 LEU A C 1
ATOM 1016 O O . LEU A 1 135 ? -35.380 6.470 53.140 1.00 97.06 135 LEU A O 1
ATOM 1020 N N . LYS A 1 136 ? -35.830 6.290 50.946 1.00 96.62 136 LYS A N 1
ATOM 1021 C CA . LYS A 1 136 ? -37.250 6.661 51.084 1.00 96.62 136 LYS A CA 1
ATOM 1022 C C . LYS A 1 136 ? -38.010 5.655 51.945 1.00 96.62 136 LYS A C 1
ATOM 1024 O O . LYS A 1 136 ? -38.733 6.062 52.849 1.00 96.62 136 LYS A O 1
ATOM 1029 N N . MET A 1 137 ? -37.809 4.356 51.711 1.00 94.62 137 MET A N 1
ATOM 1030 C CA . MET A 1 137 ? -38.418 3.298 52.524 1.00 94.62 137 MET A CA 1
ATOM 1031 C C . MET A 1 137 ? -38.012 3.418 54.001 1.00 94.62 137 MET A C 1
ATOM 1033 O O . MET A 1 137 ? -38.869 3.367 54.881 1.00 94.62 137 MET A O 1
ATOM 1037 N N . ALA A 1 138 ? -36.720 3.618 54.278 1.00 95.12 138 ALA A N 1
ATOM 1038 C CA . ALA A 1 138 ? -36.207 3.782 55.636 1.00 95.12 138 ALA A CA 1
ATOM 1039 C C . ALA A 1 138 ? -36.802 5.016 56.335 1.00 95.12 138 ALA A C 1
ATOM 1041 O O . ALA A 1 138 ? -37.219 4.922 57.491 1.00 95.12 138 ALA A O 1
ATOM 1042 N N . ASN A 1 139 ? -36.911 6.144 55.627 1.00 94.38 139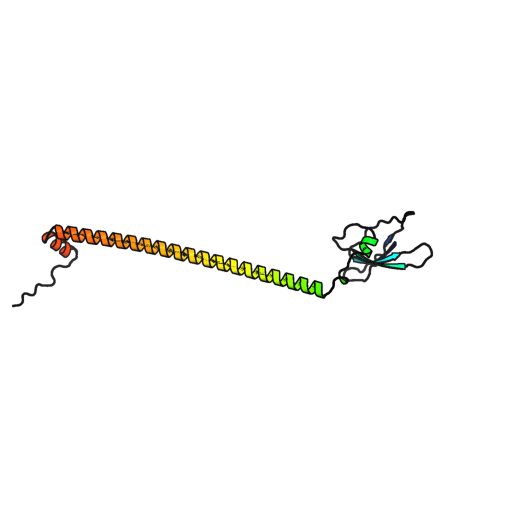 ASN A N 1
ATOM 1043 C CA . ASN A 1 139 ? -37.559 7.346 56.152 1.00 94.38 139 ASN A CA 1
ATOM 1044 C C . ASN A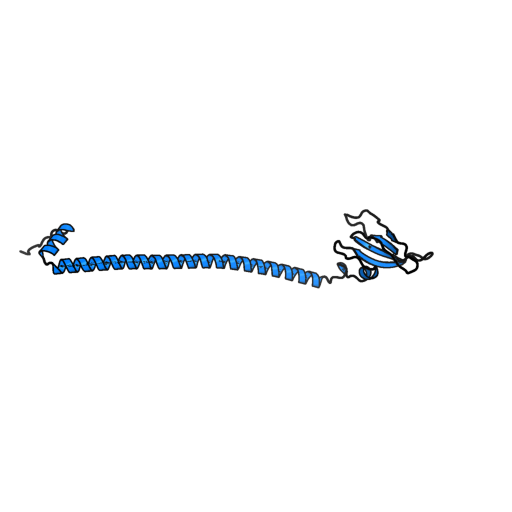 1 139 ? -39.034 7.094 56.481 1.00 94.38 139 ASN A C 1
ATOM 1046 O O . ASN A 1 139 ? -39.452 7.388 57.596 1.00 94.38 139 ASN A O 1
ATOM 1050 N N . HIS A 1 140 ? -39.801 6.472 55.581 1.00 92.06 140 HIS A N 1
ATOM 1051 C CA . HIS A 1 140 ? -41.205 6.142 55.848 1.00 92.06 140 HIS A CA 1
ATOM 1052 C C . HIS A 1 140 ? -41.380 5.205 57.048 1.00 92.06 140 HIS A C 1
ATOM 1054 O O . HIS A 1 140 ? -42.291 5.394 57.854 1.00 92.06 140 HIS A O 1
ATOM 1060 N N . LEU A 1 141 ? -40.500 4.212 57.210 1.00 90.38 141 LEU A N 1
ATOM 1061 C CA . LEU A 1 141 ? -40.509 3.340 58.387 1.00 90.38 141 LEU A CA 1
ATOM 1062 C C . LEU A 1 141 ? -40.227 4.122 59.677 1.00 90.38 141 LEU A C 1
ATOM 1064 O O . LEU A 1 141 ? -40.904 3.898 60.680 1.00 90.38 141 LEU A O 1
ATOM 1068 N N . SER A 1 142 ? -39.276 5.058 59.643 1.00 92.50 142 SER A N 1
ATOM 1069 C CA . SER A 1 142 ? -38.966 5.944 60.771 1.00 92.50 142 SER A CA 1
ATOM 1070 C C . SER A 1 142 ? -40.146 6.860 61.125 1.00 92.50 142 SER A C 1
ATOM 1072 O O . SER A 1 142 ? -40.522 6.968 62.292 1.00 92.50 142 SER A O 1
ATOM 1074 N N . GLU A 1 143 ? -40.803 7.452 60.124 1.00 92.56 143 GLU A N 1
ATOM 1075 C CA . GLU A 1 143 ? -42.007 8.279 60.296 1.00 92.56 143 GLU A CA 1
ATOM 1076 C C . GLU A 1 143 ? -43.165 7.483 60.921 1.00 92.56 143 GLU A C 1
ATOM 1078 O O . GLU A 1 143 ? -43.801 7.947 61.870 1.00 92.56 143 GLU A O 1
ATOM 1083 N N . ILE A 1 144 ? -43.414 6.258 60.443 1.00 89.56 144 ILE A N 1
ATOM 1084 C CA . ILE A 1 144 ? -44.425 5.354 61.017 1.00 89.56 144 ILE A CA 1
ATOM 1085 C C . ILE A 1 144 ? -44.073 4.990 62.465 1.00 89.56 144 ILE A C 1
ATOM 1087 O O . ILE A 1 144 ? -44.964 4.940 63.316 1.00 89.56 144 ILE A O 1
ATOM 1091 N N . ALA A 1 145 ? -42.793 4.742 62.759 1.00 88.25 145 ALA A N 1
ATOM 1092 C CA . ALA A 1 145 ? -42.338 4.435 64.110 1.00 88.25 145 ALA A CA 1
ATOM 1093 C C . ALA A 1 145 ? -42.576 5.613 65.069 1.00 88.25 145 ALA A C 1
ATOM 1095 O O . ALA A 1 145 ? -43.122 5.409 66.154 1.00 88.25 145 ALA A O 1
ATOM 1096 N N . ALA A 1 146 ? -42.251 6.838 64.646 1.00 92.00 146 ALA A N 1
ATOM 1097 C CA . ALA A 1 146 ? -42.465 8.055 65.428 1.00 92.00 146 ALA A CA 1
ATOM 1098 C C . ALA A 1 146 ? -43.956 8.379 65.659 1.00 92.00 146 ALA A C 1
ATOM 1100 O O . ALA A 1 146 ? -44.311 8.937 66.695 1.00 92.00 146 ALA A O 1
ATOM 1101 N N . ALA A 1 147 ? -44.843 8.003 64.731 1.00 90.44 147 ALA A N 1
ATOM 1102 C CA . ALA A 1 147 ? -46.289 8.221 64.841 1.00 90.44 147 ALA A CA 1
ATOM 1103 C C . ALA A 1 147 ? -47.010 7.277 65.838 1.00 90.44 147 ALA A C 1
ATOM 1105 O O . ALA A 1 147 ? -48.197 7.472 66.121 1.00 90.44 147 ALA A O 1
ATOM 1106 N N . GLY A 1 148 ? -46.314 6.272 66.386 1.00 89.56 148 GLY A N 1
ATOM 1107 C CA . GLY A 1 148 ? -46.804 5.392 67.456 1.00 89.56 148 GLY A CA 1
ATOM 1108 C C . GLY A 1 148 ? -47.663 4.198 67.004 1.00 89.56 148 GLY A C 1
ATOM 1109 O O . GLY A 1 148 ? -47.933 3.991 65.819 1.00 89.56 148 GLY A O 1
ATOM 1110 N N . GLU A 1 149 ? -48.118 3.388 67.969 1.00 88.56 149 GLU A N 1
ATOM 1111 C CA . GLU A 1 149 ? -48.733 2.063 67.738 1.00 88.56 149 GLU A CA 1
ATOM 1112 C C . GLU A 1 149 ? -49.939 2.075 66.785 1.00 88.56 149 GLU A C 1
ATOM 1114 O O . GLU A 1 149 ? -50.085 1.187 65.946 1.00 88.56 149 GLU A O 1
ATOM 1119 N N . LYS A 1 150 ? -50.799 3.102 66.847 1.00 87.81 150 LYS A N 1
ATOM 1120 C CA . LYS A 1 150 ? -51.970 3.198 65.954 1.00 87.81 150 LYS A CA 1
ATOM 1121 C C . LYS A 1 150 ? -51.577 3.355 64.481 1.00 87.81 150 LYS A C 1
ATOM 1123 O O . LYS A 1 150 ? -52.273 2.828 63.612 1.00 87.81 150 LYS A O 1
ATOM 1128 N N . ALA A 1 151 ? -50.496 4.083 64.189 1.00 87.38 151 ALA A N 1
ATOM 1129 C CA . ALA A 1 151 ? -49.991 4.250 62.826 1.00 87.38 151 ALA A CA 1
ATOM 1130 C C . ALA A 1 151 ? -49.339 2.956 62.318 1.00 87.38 151 ALA A C 1
ATOM 1132 O O . ALA A 1 151 ? -49.578 2.550 61.179 1.00 87.38 151 ALA A O 1
ATOM 1133 N N . GLN A 1 152 ? -48.602 2.261 63.188 1.00 87.56 152 GLN A N 1
ATOM 1134 C CA . GLN A 1 152 ? -48.027 0.947 62.898 1.00 87.56 152 GLN A CA 1
ATOM 1135 C C . GLN A 1 152 ? -49.117 -0.090 62.598 1.00 87.56 152 GLN A C 1
ATOM 1137 O O . GLN A 1 152 ? -49.030 -0.787 61.588 1.00 87.56 152 GLN A O 1
ATOM 1142 N N . GLN A 1 153 ? -50.181 -0.145 63.406 1.00 87.12 153 GLN A N 1
ATOM 1143 C CA . GLN A 1 153 ? -51.300 -1.063 63.185 1.00 87.12 153 GLN A CA 1
ATOM 1144 C C . GLN A 1 153 ? -52.003 -0.790 61.850 1.00 87.12 153 GLN A C 1
ATOM 1146 O O . GLN A 1 153 ? -52.221 -1.719 61.078 1.00 87.12 153 GLN A O 1
ATOM 1151 N N . LYS A 1 154 ? -52.282 0.479 61.520 1.00 88.12 154 LYS A N 1
ATOM 1152 C CA . LYS A 1 154 ? -52.852 0.850 60.211 1.00 88.12 154 LYS A CA 1
ATOM 1153 C C . LYS A 1 154 ? -51.945 0.465 59.040 1.00 88.12 154 LYS A C 1
ATOM 1155 O O . LYS A 1 154 ? -52.441 -0.006 58.023 1.00 88.12 154 LYS A O 1
ATOM 1160 N N . SER A 1 155 ? -50.631 0.653 59.174 1.00 86.12 155 SER A N 1
ATOM 1161 C CA . SER A 1 155 ? -49.663 0.258 58.144 1.00 86.12 155 SER A CA 1
ATOM 1162 C C . SER A 1 155 ? -49.661 -1.262 57.924 1.00 86.12 155 SER A C 1
ATOM 1164 O O . SER A 1 155 ? -49.766 -1.730 56.791 1.00 86.12 155 SER A O 1
ATOM 1166 N N . ARG A 1 156 ? -49.653 -2.048 59.010 1.00 83.88 156 ARG A N 1
ATOM 1167 C CA . ARG A 1 156 ? -49.762 -3.517 58.964 1.00 83.88 156 ARG A CA 1
ATOM 1168 C C . ARG A 1 156 ? -51.076 -3.983 58.343 1.00 83.88 156 ARG A C 1
ATOM 1170 O O . ARG A 1 156 ? -51.069 -4.906 57.532 1.00 83.88 156 ARG A O 1
ATOM 1177 N N . ASP A 1 157 ? -52.180 -3.332 58.697 1.00 86.94 157 ASP A N 1
ATOM 1178 C CA . ASP A 1 157 ? -53.500 -3.614 58.140 1.00 86.94 157 ASP A CA 1
ATOM 1179 C C . ASP A 1 157 ? -53.535 -3.350 56.626 1.00 86.94 157 ASP A C 1
ATOM 1181 O O . ASP A 1 157 ? -54.056 -4.181 55.882 1.00 86.94 157 ASP A O 1
ATOM 1185 N N . ASN A 1 158 ? -52.935 -2.246 56.162 1.00 84.56 158 ASN A N 1
ATOM 1186 C CA . ASN A 1 158 ? -52.808 -1.919 54.736 1.00 84.56 158 ASN A CA 1
ATOM 1187 C C . ASN A 1 158 ? -51.911 -2.903 53.969 1.00 84.56 158 ASN A C 1
ATOM 1189 O O . ASN A 1 158 ? -52.144 -3.142 52.788 1.00 84.56 158 ASN A O 1
ATOM 1193 N N . LEU A 1 159 ? -50.907 -3.484 54.630 1.00 84.69 159 LEU A N 1
ATOM 1194 C CA . LEU A 1 159 ? -50.048 -4.536 54.073 1.00 84.69 159 LEU A CA 1
ATOM 1195 C C . LEU A 1 159 ? -50.691 -5.935 54.139 1.00 84.69 159 LEU A C 1
ATOM 1197 O O . LEU A 1 159 ? -50.072 -6.909 53.718 1.00 84.69 159 LEU A O 1
ATOM 1201 N N . GLY A 1 160 ? -51.908 -6.061 54.681 1.00 81.12 160 GLY A N 1
ATOM 1202 C CA . GLY A 1 160 ? -52.603 -7.344 54.816 1.00 81.12 160 GLY A CA 1
ATOM 1203 C C . GLY A 1 160 ? -52.038 -8.260 55.910 1.00 81.12 160 GLY A C 1
ATOM 1204 O O . GLY A 1 160 ? -52.364 -9.442 55.945 1.00 81.12 160 GLY A O 1
ATOM 1205 N N . LEU A 1 161 ? -51.223 -7.738 56.833 1.00 78.12 161 LEU A N 1
ATOM 1206 C CA . LEU A 1 161 ? -50.531 -8.493 57.893 1.00 78.12 161 LEU A CA 1
ATOM 1207 C C . LEU A 1 161 ? -51.379 -8.670 59.170 1.00 78.12 161 LEU A C 1
ATOM 1209 O O . LEU A 1 161 ? -50.831 -8.686 60.280 1.00 78.12 161 LEU A O 1
ATOM 1213 N N . LYS A 1 162 ? -52.711 -8.761 59.042 1.00 64.12 162 LYS A N 1
ATOM 1214 C CA . LYS A 1 162 ? -53.647 -8.835 60.178 1.00 64.12 162 LYS A CA 1
ATOM 1215 C C . LYS A 1 162 ? -53.464 -10.143 60.960 1.00 64.12 162 LYS A C 1
ATOM 1217 O O . LYS A 1 162 ? -54.076 -11.153 60.652 1.00 64.12 162 LYS A O 1
ATOM 1222 N N . SER A 1 163 ? -52.604 -10.067 61.975 1.00 56.41 163 SER A N 1
ATOM 1223 C CA . SER A 1 163 ? -52.458 -10.981 63.111 1.00 56.41 163 SER A CA 1
ATOM 1224 C C . SER A 1 163 ? -52.232 -12.458 62.758 1.00 56.41 163 SER A C 1
ATOM 1226 O O . SER A 1 163 ? -53.166 -13.253 62.730 1.00 56.41 163 SER A O 1
ATOM 1228 N N . ALA A 1 164 ? -50.964 -12.869 62.625 1.00 51.34 164 ALA A N 1
ATOM 1229 C CA . ALA A 1 164 ? -50.605 -14.221 63.054 1.00 51.34 164 ALA A CA 1
ATOM 1230 C C . ALA A 1 164 ? -50.942 -14.306 64.550 1.00 51.34 164 ALA A C 1
ATOM 1232 O O . ALA A 1 164 ? -50.460 -13.490 65.337 1.00 51.34 164 ALA A O 1
ATOM 1233 N N . ALA A 1 165 ? -51.864 -15.203 64.889 1.00 45.75 165 ALA A N 1
ATOM 1234 C CA . ALA A 1 165 ? -52.488 -15.323 66.194 1.00 45.75 165 ALA A CA 1
ATOM 1235 C C . ALA A 1 165 ? -51.473 -15.258 67.346 1.00 45.75 165 ALA A C 1
ATOM 1237 O O . ALA A 1 165 ? -50.539 -16.056 67.420 1.00 45.75 165 ALA A O 1
ATOM 1238 N N . THR A 1 166 ? -51.708 -14.343 68.283 1.00 47.66 166 THR A N 1
ATOM 1239 C CA . THR A 1 166 ? -51.308 -14.518 69.678 1.00 47.66 166 THR A CA 1
ATOM 1240 C C . THR A 1 166 ? -51.946 -15.818 70.171 1.00 47.66 166 THR A C 1
ATOM 1242 O O . THR A 1 166 ? -53.115 -15.827 70.549 1.00 47.66 166 THR A O 1
ATOM 1245 N N . MET A 1 167 ? -51.218 -16.936 70.108 1.00 43.31 167 MET A N 1
ATOM 1246 C CA . MET A 1 167 ? -51.544 -18.085 70.947 1.00 43.31 167 MET A CA 1
ATOM 1247 C C . MET A 1 167 ? -51.199 -17.683 72.378 1.00 43.31 167 MET A C 1
ATOM 1249 O O . MET A 1 167 ? -50.026 -17.633 72.744 1.00 43.31 167 MET A O 1
ATOM 1253 N N . GLU A 1 168 ? -52.217 -17.358 73.171 1.00 44.09 168 GLU A N 1
ATOM 1254 C CA . GLU A 1 168 ? -52.092 -17.433 74.621 1.00 44.09 168 GLU A CA 1
ATOM 1255 C C . GLU A 1 168 ? -51.802 -18.894 74.978 1.00 44.09 168 GLU A C 1
ATOM 1257 O O . GLU A 1 168 ? -52.570 -19.795 74.632 1.00 44.09 168 GLU A O 1
ATOM 1262 N N . ALA A 1 169 ? -50.656 -19.138 75.611 1.00 47.38 169 ALA A N 1
ATOM 1263 C CA . ALA A 1 169 ? -50.395 -20.414 76.254 1.00 47.38 169 ALA A CA 1
ATOM 1264 C C . ALA A 1 169 ? -51.309 -20.503 77.485 1.00 47.38 169 ALA A C 1
ATOM 1266 O O . ALA A 1 169 ? -51.194 -19.671 78.386 1.00 47.38 169 ALA A O 1
ATOM 1267 N N . GLN A 1 170 ? -52.243 -21.461 77.459 1.00 50.41 170 GLN A N 1
ATOM 1268 C CA . GLN A 1 170 ? -53.068 -21.851 78.608 1.00 50.41 170 GLN A CA 1
ATOM 1269 C C . GLN A 1 170 ? -52.225 -22.488 79.712 1.00 50.41 170 GLN A C 1
ATOM 1271 O O . GLN A 1 170 ? -51.260 -23.212 79.369 1.00 50.41 170 GLN A O 1
#

Organism: Shigella dysenteriae (NCBI:txid622)

Secondary structure (DSSP, 8-state):
-EEEE----TT-----EEE-PPPTTS----PPPSEEEEEEE--TTSPPEEEEEEEE-TTPPP--HHHHHHS--TTTS-HHHHHHHHHHHHHHHHHHHHHHHHHHHHHHHHHHHHHHHHHHHHHHHHHHHHHHHHHHHHHHHHHHHHT-HHHHHHHHHHTT----------

pLDDT: mean 85.02, std 15.17, range [43.19, 98.5]

Radius of gyration: 48.45 Å; chains: 1; bounding box: 86×40×128 Å

Sequence (170 aa):
IILKSRVNTSEVVMRTRADVVTGNNGEYSFEAQVGKYCVYLKRDWRDEYCVGDIAVYDDSKPGTLNDFLTAPDEGDLKPDVVKRFEEMVAQAQQSAGAAAGNAQQTAQDVAAAAGYARAAEQAKNDIDAALTGTLKMANHLSEIAAAGEKAQQKSRDNLGLKSAATMEAQ

InterPro domains:
  IPR013609 Lambda-like tail fibre protein, N-terminal [PF08400] (1-111)